Protein AF-A0AAE8ZWA4-F1 (afdb_monomer_lite)

Secondary structure (DSSP, 8-state):
-------SSEEEEEPPHHHHHH--HHHHHHHH--HHHHHHHHTHHHHGGGPEEEEEHHHHHHHHHHHHHHHHHHHHHHHHTT-

Structure (mmCIF, N/CA/C/O backbone):
data_AF-A0AAE8ZWA4-F1
#
_entry.id   AF-A0AAE8ZWA4-F1
#
loop_
_atom_site.group_PDB
_atom_site.id
_atom_site.type_symbol
_atom_site.label_atom_id
_atom_site.label_alt_id
_atom_site.label_comp_id
_atom_site.label_asym_id
_atom_site.label_entity_id
_atom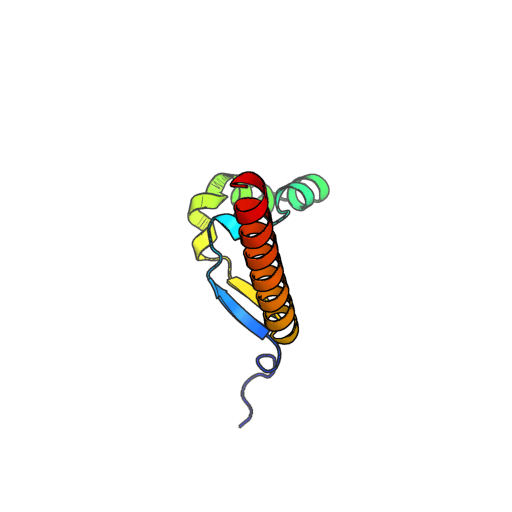_site.label_seq_id
_atom_site.pdbx_PDB_ins_code
_atom_site.Cartn_x
_atom_site.Cartn_y
_atom_site.Cartn_z
_atom_site.occupancy
_atom_site.B_iso_or_equiv
_atom_site.auth_seq_id
_atom_site.auth_comp_id
_atom_site.auth_asym_id
_atom_site.auth_atom_id
_atom_site.pdbx_PDB_model_num
ATOM 1 N N . MET A 1 1 ? -22.339 -12.053 -23.001 1.00 33.47 1 MET A N 1
ATOM 2 C CA . MET A 1 1 ? -22.483 -11.581 -21.606 1.00 33.47 1 MET A CA 1
ATOM 3 C C . MET A 1 1 ? -21.184 -10.899 -21.210 1.00 33.47 1 MET A C 1
ATOM 5 O O . MET A 1 1 ? -20.195 -11.583 -20.995 1.00 33.47 1 MET A O 1
ATOM 9 N N . CYS A 1 2 ? -21.150 -9.567 -21.209 1.00 32.12 2 CYS A N 1
ATOM 10 C CA . CYS A 1 2 ? -19.994 -8.808 -20.732 1.00 32.12 2 CYS A CA 1
ATOM 11 C C . CYS A 1 2 ? -20.136 -8.646 -19.212 1.00 32.12 2 CYS A C 1
ATOM 13 O O . CYS A 1 2 ? -20.877 -7.783 -18.750 1.00 32.12 2 CYS A O 1
ATOM 15 N N . SER A 1 3 ? -19.495 -9.528 -18.441 1.00 41.19 3 SER A N 1
ATOM 16 C CA . SER A 1 3 ? -19.443 -9.431 -16.978 1.00 41.19 3 SER A CA 1
ATOM 17 C C . SER A 1 3 ? -18.548 -8.264 -16.556 1.00 41.19 3 SER A C 1
ATOM 19 O O . SER A 1 3 ? -17.359 -8.274 -16.852 1.00 41.19 3 SER A O 1
ATOM 21 N N . TRP A 1 4 ? -19.138 -7.279 -15.871 1.00 38.41 4 TRP A N 1
ATOM 22 C CA . TRP A 1 4 ? -18.507 -6.296 -14.975 1.00 38.41 4 TRP A CA 1
ATOM 23 C C . TRP A 1 4 ? -17.180 -5.691 -15.470 1.00 38.41 4 TRP A C 1
ATOM 25 O O . TRP A 1 4 ? -16.075 -6.077 -15.089 1.00 38.41 4 TRP A O 1
ATOM 35 N N . GLY A 1 5 ? -17.326 -4.684 -16.331 1.00 50.00 5 GLY A N 1
ATOM 36 C CA . GLY A 1 5 ? -16.247 -3.843 -16.828 1.00 50.00 5 GLY A CA 1
ATOM 37 C C . GLY A 1 5 ? -15.616 -2.967 -15.744 1.00 50.00 5 GLY A C 1
ATOM 38 O O . GLY A 1 5 ? -16.254 -2.073 -15.205 1.00 50.00 5 GLY A O 1
ATOM 39 N N . ASN A 1 6 ? -14.336 -3.219 -15.473 1.00 56.06 6 ASN A N 1
ATOM 40 C CA . ASN A 1 6 ? -13.294 -2.198 -15.264 1.00 56.06 6 ASN A CA 1
ATOM 41 C C . ASN A 1 6 ? -11.867 -2.796 -15.332 1.00 56.06 6 ASN A C 1
ATOM 43 O O . ASN A 1 6 ? -10.904 -2.195 -14.876 1.00 56.06 6 ASN A O 1
ATOM 47 N N . CYS A 1 7 ? -11.703 -3.992 -15.912 1.00 55.88 7 CYS A N 1
ATOM 48 C CA . CYS A 1 7 ? -10.443 -4.756 -15.922 1.00 55.88 7 CYS A CA 1
ATOM 49 C C . CYS A 1 7 ? -9.542 -4.455 -17.145 1.00 55.88 7 CYS A C 1
ATOM 51 O O . CYS A 1 7 ? -8.534 -5.120 -17.382 1.00 55.88 7 CYS A O 1
ATOM 53 N N . LEU A 1 8 ? -9.907 -3.480 -17.983 1.00 64.75 8 LEU A N 1
ATOM 54 C CA . LEU A 1 8 ? -9.203 -3.253 -19.252 1.00 64.75 8 LEU A CA 1
ATOM 55 C C . LEU A 1 8 ? -7.887 -2.481 -19.083 1.00 64.75 8 LEU A C 1
ATOM 57 O O . LEU A 1 8 ? -6.953 -2.723 -19.844 1.00 64.75 8 LEU A O 1
ATOM 61 N N . CYS A 1 9 ? -7.776 -1.625 -18.064 1.00 68.75 9 CYS A N 1
ATOM 62 C CA . CYS A 1 9 ? -6.631 -0.717 -17.910 1.00 68.75 9 CYS A CA 1
ATOM 63 C C . CYS A 1 9 ? -5.856 -0.897 -16.600 1.00 68.75 9 CYS A C 1
ATOM 65 O O . CYS A 1 9 ? -4.847 -0.222 -16.397 1.00 68.75 9 CYS A O 1
ATOM 67 N N . VAL A 1 10 ? -6.308 -1.788 -15.713 1.00 78.00 10 VAL A N 1
ATOM 68 C CA . VAL A 1 10 ? -5.711 -1.994 -14.389 1.00 78.00 10 VAL A CA 1
ATOM 69 C C . VAL A 1 10 ? -5.288 -3.443 -14.176 1.00 78.00 10 VAL A C 1
ATOM 71 O O . VAL A 1 10 ? -5.958 -4.374 -14.622 1.00 78.00 10 VAL A O 1
ATOM 74 N N . ASP A 1 11 ? -4.169 -3.609 -13.483 1.00 80.56 11 ASP A N 1
ATOM 75 C CA . ASP A 1 11 ? -3.688 -4.870 -12.939 1.00 80.56 11 ASP A CA 1
ATOM 76 C C . ASP A 1 11 ? -3.903 -4.864 -11.419 1.00 80.56 11 ASP A C 1
ATOM 78 O O . ASP A 1 11 ? -3.624 -3.867 -10.742 1.00 80.56 11 ASP A O 1
ATOM 82 N N . PHE A 1 12 ? -4.390 -5.988 -10.897 1.00 82.19 12 PHE A N 1
ATOM 83 C CA . PHE A 1 12 ? -4.533 -6.238 -9.466 1.00 82.19 12 PHE A CA 1
ATOM 84 C C . PHE A 1 12 ? -3.398 -7.157 -9.017 1.00 82.19 12 PHE A C 1
ATOM 86 O O . PHE A 1 12 ? -3.249 -8.266 -9.530 1.00 82.19 12 PHE A O 1
ATOM 93 N N . ASN A 1 13 ? -2.595 -6.690 -8.070 1.00 82.19 13 ASN A N 1
ATOM 94 C CA . ASN A 1 13 ? -1.443 -7.406 -7.540 1.00 82.19 13 ASN A CA 1
ATOM 95 C C . ASN A 1 13 ? -1.508 -7.433 -6.012 1.00 82.19 13 ASN A C 1
ATOM 97 O O . ASN A 1 13 ? -2.011 -6.495 -5.394 1.00 82.19 13 ASN A O 1
ATOM 101 N N . ASP A 1 14 ? -0.934 -8.462 -5.398 1.00 83.06 14 ASP A N 1
ATOM 102 C CA . ASP A 1 14 ? -0.753 -8.479 -3.947 1.00 83.06 14 ASP A CA 1
ATOM 103 C C . ASP A 1 14 ? 0.240 -7.388 -3.524 1.00 83.06 14 ASP A C 1
ATOM 105 O O . ASP A 1 14 ? 1.251 -7.141 -4.196 1.00 83.06 14 ASP A O 1
ATOM 109 N N . ALA A 1 15 ? -0.053 -6.703 -2.417 1.00 81.25 15 ALA A N 1
ATOM 110 C CA . ALA A 1 15 ? 0.838 -5.687 -1.875 1.00 81.25 15 ALA A CA 1
ATOM 111 C C . ALA A 1 15 ? 2.070 -6.338 -1.230 1.00 81.25 15 ALA A C 1
ATOM 113 O O . ALA A 1 15 ? 1.958 -7.170 -0.329 1.00 81.25 15 ALA A O 1
ATOM 114 N N . THR A 1 16 ? 3.261 -5.927 -1.667 1.00 81.25 16 THR A N 1
ATOM 115 C CA . THR A 1 16 ? 4.517 -6.351 -1.035 1.00 81.25 16 THR A CA 1
ATOM 116 C C . THR A 1 16 ? 4.814 -5.523 0.213 1.00 81.25 16 THR A C 1
ATOM 118 O O . THR A 1 16 ? 4.263 -4.437 0.396 1.00 81.25 16 THR A O 1
ATOM 121 N N . THR A 1 17 ? 5.730 -5.990 1.065 1.00 76.12 17 THR A N 1
ATOM 122 C CA . THR A 1 17 ? 6.105 -5.275 2.296 1.00 76.12 17 THR A CA 1
ATOM 123 C C . THR A 1 17 ? 6.608 -3.852 2.040 1.00 76.12 17 THR A C 1
ATOM 125 O O . THR A 1 17 ? 6.328 -2.941 2.815 1.00 76.12 17 THR A O 1
ATOM 128 N N . GLU A 1 18 ? 7.303 -3.644 0.924 1.00 74.94 18 GLU A N 1
ATOM 129 C CA . GLU A 1 18 ? 7.799 -2.333 0.496 1.00 74.94 18 GLU A CA 1
ATOM 130 C C . GLU A 1 18 ? 6.651 -1.399 0.088 1.00 74.94 18 GLU A C 1
ATOM 132 O O . GLU A 1 18 ? 6.655 -0.215 0.422 1.00 74.94 18 GLU A O 1
ATOM 137 N N . ASP A 1 19 ? 5.620 -1.938 -0.565 1.00 72.06 19 ASP A N 1
ATOM 138 C CA . ASP A 1 19 ? 4.447 -1.170 -0.990 1.00 72.06 19 ASP A CA 1
ATOM 139 C C . ASP A 1 19 ? 3.597 -0.705 0.187 1.00 72.06 19 ASP A C 1
ATOM 141 O O . ASP A 1 19 ? 2.989 0.363 0.138 1.00 72.06 19 ASP A O 1
ATOM 145 N N . ILE A 1 20 ? 3.587 -1.479 1.272 1.00 70.81 20 ILE A N 1
ATOM 146 C CA . ILE A 1 20 ? 2.888 -1.118 2.504 1.00 70.81 20 ILE A CA 1
ATOM 147 C C . ILE A 1 20 ? 3.440 0.187 3.073 1.00 70.81 20 ILE A C 1
ATOM 149 O O . ILE A 1 20 ? 2.647 0.995 3.552 1.00 70.81 20 ILE A O 1
ATOM 153 N N . LEU A 1 21 ? 4.759 0.409 3.025 1.00 68.44 21 LEU A N 1
ATOM 154 C CA . LEU A 1 21 ? 5.401 1.625 3.541 1.00 68.44 21 LEU A CA 1
ATOM 155 C C . LEU A 1 21 ? 4.977 2.877 2.762 1.00 68.44 21 LEU A C 1
ATOM 157 O O . LEU A 1 21 ? 4.896 3.955 3.342 1.00 68.44 21 LEU A O 1
ATOM 161 N N . LEU A 1 22 ? 4.645 2.724 1.477 1.00 68.06 22 LEU A N 1
ATOM 162 C CA . LEU A 1 22 ? 4.178 3.811 0.613 1.00 68.06 22 LEU A CA 1
ATOM 163 C C . LEU A 1 22 ? 2.733 4.246 0.895 1.00 68.06 22 LEU A C 1
ATOM 165 O O . LEU A 1 22 ? 2.344 5.348 0.505 1.00 68.06 22 LEU A O 1
ATOM 169 N N . VAL A 1 23 ? 1.920 3.417 1.558 1.00 71.19 23 VAL A N 1
ATOM 170 C CA . VAL A 1 23 ? 0.523 3.772 1.837 1.00 71.19 23 VAL A CA 1
ATOM 171 C C . VAL A 1 23 ? 0.455 4.776 2.993 1.00 71.19 23 VAL A C 1
ATOM 173 O O . VAL A 1 23 ? 0.774 4.451 4.138 1.00 71.19 23 VAL A O 1
ATOM 176 N N . LYS A 1 24 ? -0.030 5.990 2.703 1.00 76.62 24 LYS A N 1
ATOM 177 C CA . LYS A 1 24 ? -0.198 7.122 3.638 1.00 76.62 24 LYS A CA 1
ATOM 178 C C . LYS A 1 24 ? -1.386 6.957 4.605 1.00 76.62 24 LYS A C 1
ATOM 180 O O . LYS A 1 24 ? -2.191 7.864 4.793 1.00 76.62 24 LYS A O 1
ATOM 185 N N . ILE A 1 25 ? -1.516 5.786 5.230 1.00 75.56 25 ILE A N 1
ATOM 186 C CA . ILE A 1 25 ? -2.589 5.505 6.205 1.00 75.56 25 ILE A CA 1
ATOM 187 C C . ILE A 1 25 ? -2.445 6.401 7.445 1.00 75.56 25 ILE A C 1
ATOM 189 O O . ILE A 1 25 ? -3.443 6.802 8.035 1.00 75.56 25 ILE A O 1
ATOM 193 N N . GLU A 1 26 ? -1.210 6.750 7.811 1.00 79.31 26 GLU A N 1
ATOM 194 C CA . GLU A 1 26 ? -0.894 7.610 8.958 1.00 79.31 26 GLU A CA 1
ATOM 195 C C . GLU A 1 26 ? -1.494 9.010 8.807 1.00 79.31 26 GLU A C 1
ATOM 197 O O . GLU A 1 26 ? -2.171 9.480 9.720 1.00 79.31 26 GLU A O 1
ATOM 202 N N . GLU A 1 27 ? -1.341 9.628 7.632 1.00 81.00 27 GLU A N 1
ATOM 203 C CA . GLU A 1 27 ? -1.911 10.949 7.332 1.00 81.00 27 GLU A CA 1
ATOM 204 C C . GLU A 1 27 ? -3.443 10.918 7.417 1.00 81.00 27 GLU A C 1
ATOM 206 O O . GLU A 1 27 ? -4.060 11.770 8.054 1.00 81.00 27 GLU A O 1
ATOM 211 N N . VAL A 1 28 ? -4.073 9.889 6.842 1.00 79.69 28 VAL A N 1
ATOM 212 C CA . VAL A 1 28 ? -5.535 9.742 6.877 1.00 79.69 28 VAL A CA 1
ATOM 213 C C . VAL A 1 28 ? -6.033 9.521 8.305 1.00 79.69 28 VAL A C 1
ATOM 215 O O . VAL A 1 28 ? -7.019 10.137 8.709 1.00 79.69 28 VAL A O 1
ATOM 218 N N . ALA A 1 29 ? -5.365 8.674 9.092 1.00 81.69 29 ALA A N 1
ATOM 219 C CA . ALA A 1 29 ? -5.750 8.395 10.474 1.00 81.69 29 ALA A CA 1
ATOM 220 C C . ALA A 1 29 ? -5.617 9.632 11.378 1.00 81.69 29 ALA A C 1
ATOM 222 O O . ALA A 1 29 ? -6.454 9.827 12.259 1.00 81.69 29 ALA A O 1
ATOM 223 N N . GLN A 1 30 ? -4.604 10.472 11.144 1.00 82.38 30 GLN A N 1
ATOM 224 C CA . GLN A 1 30 ? -4.417 11.737 11.858 1.00 82.38 30 GLN A CA 1
ATOM 225 C C . GLN A 1 30 ? -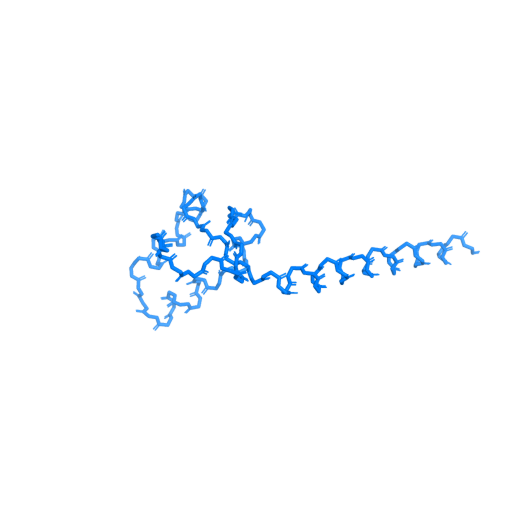5.490 12.767 11.493 1.00 82.38 30 GLN A C 1
ATOM 227 O O . GLN A 1 30 ? -6.037 13.409 12.383 1.00 82.38 30 GLN A O 1
ATOM 232 N N . LEU A 1 31 ? -5.831 12.891 10.206 1.00 85.19 31 LEU A N 1
ATOM 233 C CA . LEU A 1 31 ? -6.815 13.871 9.733 1.00 85.19 31 LEU A CA 1
ATOM 234 C C . LEU A 1 31 ? -8.257 13.496 10.090 1.00 85.19 31 LEU A C 1
ATOM 236 O O . LEU A 1 31 ? -9.063 14.360 10.415 1.00 85.19 31 LEU A O 1
ATOM 240 N N . THR A 1 32 ? -8.596 12.209 10.010 1.00 85.62 32 THR A N 1
ATOM 241 C CA . THR A 1 32 ? -9.977 11.732 10.197 1.00 85.62 32 THR A CA 1
ATOM 242 C C . THR A 1 32 ? -10.263 11.236 11.610 1.00 85.62 32 THR A C 1
ATOM 244 O O . THR A 1 32 ? -11.408 10.919 11.921 1.00 85.62 32 THR A O 1
ATOM 247 N N . CYS A 1 33 ? -9.235 11.112 12.460 1.00 81.31 33 CYS A N 1
ATOM 248 C CA . CYS A 1 33 ? -9.312 10.458 13.771 1.00 81.31 33 CYS A CA 1
ATOM 249 C C . CYS A 1 33 ? -9.942 9.051 13.728 1.00 81.31 33 CYS A C 1
ATOM 251 O O . CYS A 1 33 ? -10.428 8.559 14.748 1.00 81.31 33 CYS A O 1
ATOM 253 N N . SER A 1 34 ? -9.911 8.387 12.568 1.00 84.44 34 SER A N 1
ATOM 254 C CA . SER A 1 34 ? -10.590 7.113 12.337 1.00 84.44 34 SER A CA 1
ATOM 255 C C . SER A 1 34 ? -10.022 5.996 13.214 1.00 84.44 34 SER A C 1
ATOM 257 O O . SER A 1 34 ? -8.828 5.686 13.162 1.00 84.44 34 SER A O 1
ATOM 259 N N . GLU A 1 35 ? -10.893 5.345 13.986 1.00 84.44 35 GLU A N 1
ATOM 260 C CA . GLU A 1 35 ? -10.541 4.182 14.807 1.00 84.44 35 GLU A CA 1
ATOM 261 C C . GLU A 1 35 ? -10.077 3.001 13.944 1.00 84.44 35 GLU A C 1
ATOM 263 O O . GLU A 1 35 ? -9.075 2.356 14.253 1.00 84.44 35 GLU A O 1
ATOM 268 N N . LEU A 1 36 ? -10.720 2.794 12.790 1.00 83.19 36 LEU A N 1
ATOM 269 C CA . LEU A 1 36 ? -10.304 1.795 11.807 1.00 83.19 36 LEU A CA 1
ATOM 270 C C . LEU A 1 36 ? -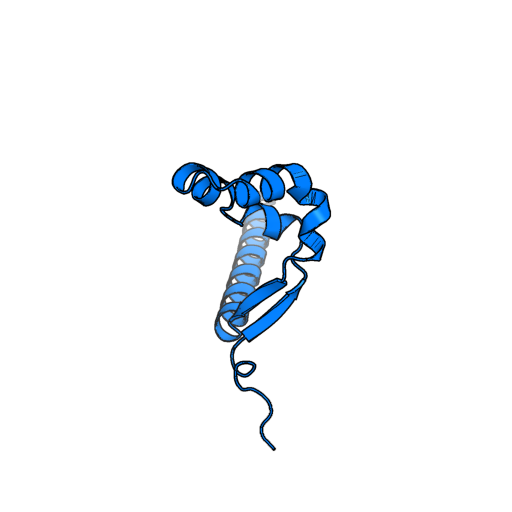8.915 2.111 11.233 1.00 83.19 36 LEU A C 1
ATOM 272 O O . LEU A 1 36 ? -8.097 1.206 11.056 1.00 83.19 36 LEU A O 1
ATOM 276 N N . GLY A 1 37 ? -8.623 3.391 10.980 1.00 80.50 37 GLY A N 1
ATOM 277 C CA . GLY A 1 37 ? -7.298 3.842 10.551 1.00 80.50 37 GLY A CA 1
ATOM 278 C C . GLY A 1 37 ? -6.222 3.511 11.588 1.00 80.50 37 GLY A C 1
ATOM 279 O O . GLY A 1 37 ? -5.200 2.915 11.248 1.00 80.50 37 GLY A O 1
ATOM 280 N N . LYS A 1 38 ? -6.491 3.796 12.869 1.00 82.31 38 LYS A N 1
ATOM 281 C CA . LYS A 1 38 ? -5.593 3.460 13.988 1.00 82.31 38 LYS A CA 1
ATOM 282 C C . LYS A 1 38 ? -5.376 1.950 14.113 1.00 82.31 38 LYS A C 1
ATOM 284 O O . LYS A 1 38 ? -4.234 1.512 14.186 1.00 82.31 38 LYS A O 1
ATOM 289 N N . GLN A 1 39 ? -6.436 1.144 14.042 1.00 83.94 39 GLN A N 1
ATOM 290 C CA . GLN A 1 39 ? -6.327 -0.321 14.082 1.00 83.94 39 GLN A CA 1
ATOM 291 C C . GLN A 1 39 ? -5.545 -0.882 12.887 1.00 83.94 39 GLN A C 1
ATOM 293 O O . GLN A 1 39 ? -4.740 -1.802 13.039 1.00 83.94 39 GLN A O 1
ATOM 298 N N . THR A 1 40 ? -5.740 -0.314 11.696 1.00 81.19 40 THR A N 1
ATOM 299 C CA . THR A 1 40 ? -5.010 -0.719 10.486 1.00 81.19 40 THR A CA 1
ATOM 300 C C . THR A 1 40 ? -3.514 -0.412 10.607 1.00 81.19 40 THR A C 1
ATOM 302 O O . THR A 1 40 ? -2.695 -1.207 10.147 1.00 81.19 40 THR A O 1
ATOM 305 N N . LEU A 1 41 ? -3.142 0.681 11.286 1.00 80.50 41 LEU A N 1
ATOM 306 C CA . LEU A 1 41 ? -1.747 0.990 11.621 1.00 80.50 41 LEU A CA 1
ATOM 307 C C . LEU A 1 41 ? -1.174 0.020 12.657 1.00 80.50 41 LEU A C 1
ATOM 309 O O . LEU A 1 41 ? -0.078 -0.500 12.461 1.00 80.50 41 LEU A O 1
ATOM 313 N N . THR A 1 42 ? -1.920 -0.279 13.722 1.00 81.81 42 THR A N 1
ATOM 314 C CA . THR A 1 42 ? -1.482 -1.209 14.775 1.00 81.81 42 THR A CA 1
ATOM 315 C C . THR A 1 42 ? -1.254 -2.623 14.238 1.00 81.81 42 THR A C 1
ATOM 317 O O . THR A 1 42 ? -0.286 -3.280 14.610 1.00 81.81 42 THR A O 1
ATOM 320 N N . TYR A 1 43 ? -2.106 -3.091 13.322 1.00 79.75 43 TYR A N 1
ATOM 321 C CA . TYR A 1 43 ? -2.038 -4.444 12.760 1.00 79.75 43 TYR A CA 1
ATOM 322 C C . TYR A 1 43 ? -1.540 -4.478 11.313 1.00 79.75 43 TYR A C 1
ATOM 324 O O . TYR A 1 43 ? -1.872 -5.403 10.565 1.00 79.75 43 TYR A O 1
ATOM 332 N N . ARG A 1 44 ? -0.714 -3.505 10.913 1.00 73.00 44 ARG A N 1
ATOM 333 C CA . ARG A 1 44 ? -0.244 -3.333 9.527 1.00 73.00 44 ARG A CA 1
ATOM 334 C C . ARG A 1 44 ? 0.395 -4.607 8.966 1.00 73.00 44 ARG A C 1
ATOM 336 O O . ARG A 1 44 ? 0.035 -5.049 7.879 1.00 73.00 44 ARG A O 1
ATOM 343 N N . GLN A 1 45 ? 1.234 -5.280 9.756 1.00 71.62 45 GLN A N 1
ATOM 344 C CA . GLN A 1 45 ? 1.865 -6.554 9.379 1.00 71.62 45 GLN A CA 1
ATOM 345 C C . GLN A 1 45 ? 0.906 -7.746 9.280 1.00 71.62 45 GLN A C 1
ATOM 347 O O . GLN A 1 45 ? 1.267 -8.751 8.690 1.00 71.62 45 GLN A O 1
ATOM 352 N N . LYS A 1 46 ? -0.312 -7.688 9.819 1.00 76.81 46 LYS A N 1
ATOM 353 C CA . LYS A 1 46 ? -1.282 -8.796 9.722 1.00 76.81 46 LYS A CA 1
ATOM 354 C C . LYS A 1 46 ? -2.357 -8.528 8.671 1.00 76.81 46 LYS A C 1
ATOM 356 O O . LYS A 1 46 ? -2.830 -9.454 8.025 1.00 76.81 46 LYS A O 1
ATOM 361 N N . GLN A 1 47 ? -2.723 -7.262 8.479 1.00 72.94 47 GLN A N 1
ATOM 362 C CA . GLN A 1 47 ? -3.755 -6.853 7.524 1.00 72.94 47 GLN A CA 1
ATOM 363 C C . GLN A 1 47 ? -3.212 -6.646 6.103 1.00 72.94 47 GLN A C 1
ATOM 365 O O . GLN A 1 47 ? -4.004 -6.584 5.169 1.00 72.94 47 GLN A O 1
ATOM 370 N N . HIS A 1 48 ? -1.888 -6.588 5.913 1.00 72.56 48 HIS A N 1
ATOM 371 C CA . HIS A 1 48 ? -1.288 -6.368 4.594 1.00 72.56 48 HIS A CA 1
ATOM 372 C C . HIS A 1 48 ? -1.679 -7.389 3.525 1.00 72.56 48 HIS A C 1
ATOM 374 O O . HIS A 1 48 ? -1.834 -7.018 2.370 1.00 72.56 48 HIS A O 1
ATOM 380 N N . GLN A 1 49 ? -1.922 -8.643 3.914 1.00 77.31 49 GLN A N 1
ATOM 381 C CA . GLN A 1 49 ? -2.374 -9.698 2.999 1.00 77.31 49 GLN A CA 1
ATOM 382 C C . GLN A 1 49 ? -3.747 -9.410 2.378 1.00 77.31 49 GLN A C 1
ATOM 384 O O . GLN A 1 49 ? -4.129 -10.043 1.403 1.00 77.31 49 GLN A O 1
ATOM 389 N N . LYS A 1 50 ? -4.507 -8.469 2.948 1.00 80.38 50 LYS A N 1
ATOM 390 C CA . LYS A 1 50 ? -5.811 -8.044 2.429 1.00 80.38 50 LYS A CA 1
ATOM 391 C C . LYS A 1 50 ? -5.718 -6.801 1.545 1.00 80.38 50 LYS A C 1
ATOM 393 O O . LYS A 1 50 ? -6.736 -6.358 1.021 1.00 80.38 50 LYS A O 1
ATOM 398 N N . ILE A 1 51 ? -4.533 -6.205 1.417 1.00 81.69 51 ILE A N 1
ATOM 399 C CA . ILE A 1 51 ? -4.322 -4.997 0.625 1.00 81.69 51 ILE A CA 1
ATOM 400 C C . ILE A 1 51 ? -4.008 -5.416 -0.808 1.00 81.69 51 ILE A C 1
ATOM 402 O O . ILE A 1 51 ? -2.982 -6.039 -1.076 1.00 81.69 51 ILE A O 1
ATOM 406 N N . ILE A 1 52 ? -4.886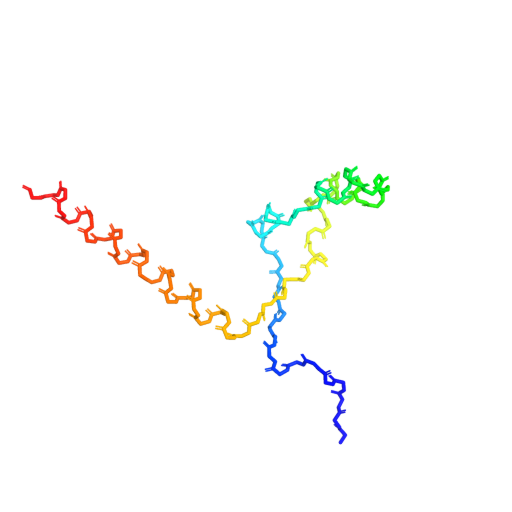 -5.029 -1.730 1.00 83.00 52 ILE A N 1
ATOM 407 C CA . ILE A 1 52 ? -4.681 -5.230 -3.162 1.00 83.00 52 ILE A CA 1
ATOM 408 C C . ILE A 1 52 ? -4.076 -3.955 -3.732 1.00 83.00 52 ILE A C 1
ATOM 410 O O . ILE A 1 52 ? -4.648 -2.867 -3.642 1.00 83.00 52 ILE A O 1
ATOM 414 N N . LYS A 1 53 ? -2.909 -4.100 -4.342 1.00 83.75 53 LYS A N 1
ATOM 415 C CA . LYS A 1 53 ? -2.255 -3.042 -5.087 1.00 83.75 53 LYS A CA 1
ATOM 416 C C . LYS A 1 53 ? -2.875 -2.957 -6.473 1.00 83.75 53 LYS A C 1
ATOM 418 O O . LYS A 1 53 ? -2.848 -3.920 -7.237 1.00 83.75 53 LYS A O 1
ATOM 423 N N . VAL A 1 54 ? -3.407 -1.786 -6.799 1.00 83.00 54 VAL A N 1
ATOM 424 C CA . VAL A 1 54 ? -3.970 -1.504 -8.120 1.00 83.00 54 VAL A CA 1
ATOM 425 C C . VAL A 1 54 ? -2.959 -0.695 -8.916 1.00 83.00 54 VAL A C 1
ATOM 427 O O . VAL A 1 54 ? -2.518 0.365 -8.474 1.00 83.00 54 VAL A O 1
ATOM 430 N N . PHE A 1 55 ? -2.594 -1.189 -10.096 1.00 79.50 55 PHE A N 1
ATOM 431 C CA . PHE A 1 55 ? -1.717 -0.484 -11.024 1.00 79.50 55 PHE A CA 1
ATOM 432 C C . PHE A 1 55 ? -2.399 -0.237 -12.353 1.00 79.50 55 PHE A C 1
ATOM 434 O O . PHE A 1 55 ? -2.964 -1.152 -12.939 1.00 79.50 55 PHE A O 1
ATOM 441 N N . LEU A 1 56 ? -2.252 0.972 -12.886 1.00 83.31 56 LEU A N 1
ATOM 442 C CA . LEU A 1 56 ? -2.587 1.241 -14.280 1.00 83.31 56 LEU A CA 1
ATOM 443 C C . LEU A 1 56 ? -1.532 0.594 -15.191 1.00 83.31 56 LEU A C 1
ATOM 445 O O . LEU A 1 56 ? -0.326 0.766 -14.978 1.00 83.31 56 LEU A O 1
ATOM 449 N N . ARG A 1 57 ? -1.975 -0.146 -16.214 1.00 77.81 57 ARG A N 1
ATOM 450 C CA . ARG A 1 57 ? -1.089 -0.889 -17.132 1.00 77.81 57 ARG A CA 1
ATOM 451 C C . ARG A 1 57 ? -0.108 0.022 -17.861 1.00 77.81 57 ARG A C 1
ATOM 453 O O . ARG A 1 57 ? 1.070 -0.315 -17.963 1.00 77.81 57 ARG A O 1
ATOM 460 N N . ASP A 1 58 ? -0.566 1.194 -18.281 1.00 77.06 58 ASP A N 1
ATOM 461 C CA . ASP A 1 58 ? 0.278 2.174 -18.973 1.00 77.06 58 ASP A CA 1
ATOM 462 C C . ASP A 1 58 ? 1.402 2.687 -18.062 1.00 77.06 58 ASP A C 1
ATOM 464 O O . ASP A 1 58 ? 2.551 2.832 -18.480 1.00 77.06 58 ASP A O 1
ATOM 468 N N . TYR A 1 59 ? 1.109 2.841 -16.769 1.00 77.75 59 TYR A N 1
ATOM 469 C CA . TYR A 1 59 ? 2.086 3.246 -15.758 1.00 77.75 59 TYR A CA 1
ATOM 470 C C . TYR A 1 59 ? 3.145 2.175 -15.492 1.00 77.75 59 TYR A C 1
ATOM 472 O O . TYR A 1 59 ? 4.307 2.4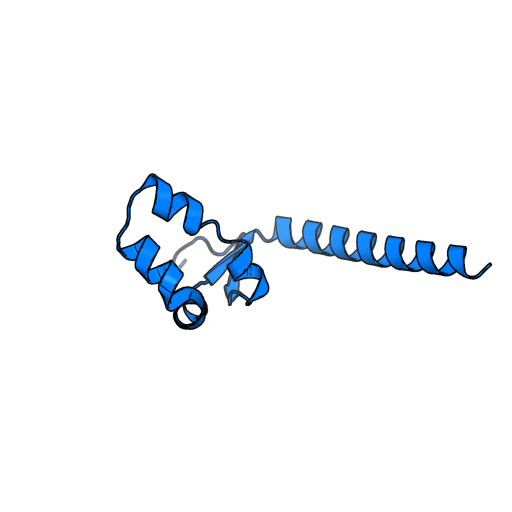87 -15.228 1.00 77.75 59 TYR A O 1
ATOM 480 N N . LYS A 1 60 ? 2.765 0.898 -15.580 1.00 72.69 60 LYS A N 1
ATOM 481 C CA . LYS A 1 60 ? 3.683 -0.229 -15.383 1.00 72.69 60 LYS A CA 1
ATOM 482 C C . LYS A 1 60 ? 4.799 -0.233 -16.427 1.00 72.69 60 LYS A C 1
ATOM 484 O O . LYS A 1 60 ? 5.938 -0.533 -16.077 1.00 72.69 60 LYS A O 1
ATOM 489 N N . ARG A 1 61 ? 4.501 0.143 -17.678 1.00 75.50 61 ARG A N 1
ATOM 490 C CA . ARG A 1 61 ? 5.508 0.261 -18.745 1.00 75.50 61 ARG A CA 1
ATOM 491 C C . ARG A 1 61 ? 6.547 1.333 -18.407 1.00 75.50 61 ARG A C 1
ATOM 493 O O . ARG A 1 61 ? 7.732 1.015 -18.344 1.00 75.50 61 ARG A O 1
ATOM 500 N N . VAL A 1 62 ? 6.092 2.544 -18.086 1.00 79.88 62 VAL A N 1
ATOM 501 C CA . VAL A 1 62 ? 6.969 3.673 -17.724 1.00 79.88 62 VAL A CA 1
ATOM 502 C C . VAL A 1 62 ? 7.824 3.341 -16.497 1.00 79.88 62 VAL A C 1
ATOM 504 O O . VAL A 1 62 ? 9.018 3.626 -16.457 1.00 79.88 62 VAL A O 1
ATOM 507 N N . PHE A 1 63 ? 7.247 2.670 -15.498 1.00 77.06 63 PHE A N 1
ATOM 508 C CA . PHE A 1 63 ? 7.980 2.284 -14.292 1.00 77.06 63 PHE A CA 1
ATOM 509 C C . PHE A 1 63 ? 9.091 1.258 -14.568 1.00 77.06 63 PHE A C 1
ATOM 511 O O . PHE A 1 63 ? 10.160 1.305 -13.953 1.00 77.06 63 PHE A O 1
ATOM 518 N N . VAL A 1 64 ? 8.860 0.325 -15.498 1.00 81.06 64 VAL A N 1
ATOM 519 C CA . VAL A 1 64 ? 9.875 -0.649 -15.929 1.00 81.06 64 VAL A CA 1
ATOM 520 C C . VAL A 1 64 ? 10.991 0.037 -16.716 1.00 81.06 64 VAL A C 1
ATOM 522 O O . VAL A 1 64 ? 12.158 -0.285 -16.493 1.00 81.06 64 VAL A O 1
ATOM 525 N N . GLU A 1 65 ? 10.654 0.982 -17.592 1.00 78.50 65 GLU A N 1
ATOM 526 C CA . GLU A 1 65 ? 11.627 1.786 -18.344 1.00 78.50 65 GLU A CA 1
ATOM 527 C C . GLU A 1 65 ? 12.527 2.585 -17.393 1.00 78.50 65 GLU A C 1
ATOM 529 O O . GLU A 1 65 ? 13.743 2.399 -17.410 1.00 78.50 65 GLU A O 1
ATOM 534 N N . GLN A 1 66 ? 11.952 3.317 -16.436 1.00 76.31 66 GLN A N 1
ATOM 535 C CA . GLN A 1 66 ? 12.722 4.059 -15.428 1.00 76.31 66 GLN A CA 1
ATOM 536 C C . GLN A 1 66 ? 13.599 3.155 -14.546 1.00 76.31 66 GLN A C 1
ATOM 538 O O . GLN A 1 66 ? 14.714 3.526 -14.174 1.00 76.31 66 GLN A O 1
ATOM 543 N N . LYS A 1 67 ? 13.127 1.950 -14.187 1.00 77.38 67 LYS A N 1
ATOM 544 C CA . LYS A 1 67 ? 13.947 0.981 -13.438 1.00 77.38 67 LYS A CA 1
ATOM 545 C C . LYS A 1 67 ? 15.137 0.478 -14.259 1.00 77.38 67 LYS A C 1
ATOM 547 O O . LYS A 1 67 ? 16.198 0.246 -13.679 1.00 77.38 67 LYS A O 1
ATOM 552 N N . LYS A 1 68 ? 14.972 0.292 -15.573 1.00 74.75 68 LYS A N 1
ATOM 553 C CA . LYS A 1 68 ? 16.067 -0.093 -16.475 1.00 74.75 68 LYS A CA 1
ATOM 554 C C . LYS A 1 68 ? 17.075 1.041 -16.630 1.00 74.75 68 LYS A C 1
ATOM 556 O O . LYS A 1 68 ? 18.260 0.795 -16.441 1.00 74.75 68 LYS A O 1
ATOM 561 N N . GLU A 1 69 ? 16.610 2.265 -16.858 1.00 76.44 69 GLU A N 1
ATOM 562 C CA . GLU A 1 69 ? 17.469 3.453 -16.953 1.00 76.44 69 GLU A CA 1
ATOM 563 C C . GLU A 1 69 ? 18.273 3.679 -15.667 1.00 76.44 69 GLU A C 1
ATOM 565 O O . GLU A 1 69 ? 19.486 3.865 -15.722 1.00 76.44 69 GLU A O 1
ATOM 570 N N . LYS A 1 70 ? 17.640 3.558 -14.490 1.00 72.88 70 LYS A N 1
ATOM 571 C CA . LYS A 1 70 ? 18.348 3.646 -13.202 1.00 72.88 70 LYS A CA 1
ATOM 572 C C . LYS A 1 70 ? 19.401 2.555 -13.028 1.00 72.88 70 LYS A C 1
ATOM 574 O O . LYS A 1 70 ? 20.488 2.841 -12.526 1.00 72.88 70 LYS A O 1
ATOM 579 N N . LYS A 1 71 ? 19.102 1.310 -13.414 1.00 72.31 71 LYS A N 1
ATOM 580 C CA . LYS A 1 71 ? 20.083 0.215 -13.350 1.00 72.31 71 LYS A CA 1
ATOM 581 C C . LYS A 1 71 ? 21.263 0.457 -14.285 1.00 72.31 71 LYS A C 1
ATOM 583 O O . LYS A 1 71 ? 22.392 0.208 -13.880 1.00 72.31 71 LYS A O 1
ATOM 588 N N . GLU A 1 72 ? 21.015 0.959 -15.488 1.00 72.06 72 GLU A N 1
ATOM 589 C CA . GLU A 1 72 ? 22.080 1.210 -16.458 1.00 72.06 72 GLU A CA 1
ATOM 590 C C . GLU A 1 72 ? 22.955 2.401 -16.047 1.00 72.06 72 GLU A C 1
ATOM 592 O O . GLU A 1 72 ? 24.177 2.284 -16.042 1.00 72.06 72 GLU A O 1
ATOM 597 N N . ALA A 1 73 ? 22.359 3.488 -15.548 1.00 68.75 73 ALA A N 1
ATOM 598 C CA . ALA A 1 73 ? 23.104 4.611 -14.972 1.00 68.75 73 ALA A CA 1
ATOM 599 C C . ALA A 1 73 ? 23.981 4.185 -13.778 1.00 68.75 73 ALA A C 1
ATOM 601 O O . ALA A 1 73 ? 25.101 4.666 -13.616 1.00 68.75 73 ALA A O 1
ATOM 602 N N . SER A 1 74 ? 23.498 3.237 -12.967 1.00 70.62 74 SER A N 1
ATOM 603 C CA . SER A 1 74 ? 24.260 2.688 -11.837 1.00 70.62 74 SER A CA 1
ATOM 604 C C . SER A 1 74 ? 25.456 1.841 -12.287 1.00 70.62 74 SER A C 1
ATOM 606 O O . SER A 1 74 ? 26.482 1.839 -11.614 1.00 70.62 74 SER A O 1
ATOM 608 N N . ARG A 1 75 ? 25.347 1.127 -13.418 1.00 68.62 75 ARG A N 1
ATOM 609 C CA . ARG A 1 75 ? 26.445 0.323 -13.985 1.00 68.62 75 ARG A CA 1
ATOM 610 C C . ARG A 1 75 ? 27.519 1.205 -14.617 1.00 68.62 75 ARG A C 1
ATOM 612 O O . ARG A 1 75 ? 28.690 1.037 -14.305 1.00 68.62 75 ARG A O 1
ATOM 619 N N . VAL A 1 76 ? 27.117 2.200 -15.409 1.00 67.81 76 VAL A N 1
ATOM 620 C CA . VAL A 1 76 ? 28.051 3.147 -16.046 1.00 67.81 76 VAL A CA 1
ATOM 621 C C . VAL A 1 76 ? 28.837 3.958 -15.004 1.00 67.81 76 VAL A C 1
ATOM 623 O O . VAL A 1 76 ? 30.026 4.205 -15.187 1.00 67.81 76 VAL A O 1
ATOM 626 N N . GLY A 1 77 ? 28.215 4.318 -13.874 1.00 59.53 77 GLY A N 1
ATOM 627 C CA . GLY A 1 77 ? 28.905 5.001 -12.773 1.00 59.53 77 GLY A CA 1
ATOM 628 C C . GLY A 1 77 ? 29.944 4.141 -12.035 1.00 59.53 77 GLY A C 1
ATOM 629 O O . GLY A 1 77 ? 30.919 4.681 -11.519 1.00 59.53 77 GLY A O 1
ATOM 630 N N . GLN A 1 78 ? 29.776 2.813 -12.006 1.00 57.22 78 GLN A N 1
ATOM 631 C CA . GLN A 1 78 ? 30.743 1.894 -11.388 1.00 57.22 78 GLN A CA 1
ATOM 632 C C . GLN A 1 78 ? 31.959 1.630 -12.282 1.00 57.22 78 GLN A C 1
ATOM 634 O O . GLN A 1 78 ? 33.066 1.479 -11.766 1.00 57.22 78 GLN A O 1
ATOM 639 N N . ASP A 1 79 ? 31.779 1.633 -13.604 1.00 56.69 79 ASP A N 1
ATOM 640 C CA . ASP A 1 79 ? 32.886 1.457 -14.550 1.00 56.69 79 ASP A CA 1
ATOM 641 C C . ASP A 1 79 ? 33.806 2.691 -14.601 1.00 56.69 79 ASP A C 1
ATOM 643 O O . ASP A 1 79 ? 35.011 2.541 -14.782 1.00 56.69 79 ASP A O 1
ATOM 647 N N . GLN A 1 80 ? 33.286 3.898 -14.339 1.00 53.66 80 GLN A N 1
ATOM 648 C CA . GLN A 1 80 ? 34.098 5.124 -14.259 1.00 53.66 80 GLN A CA 1
ATOM 649 C C . GLN A 1 80 ? 34.920 5.255 -12.967 1.00 53.66 80 GLN A C 1
ATOM 651 O O . GLN A 1 80 ? 35.948 5.922 -12.975 1.00 53.66 80 GLN A O 1
ATOM 656 N N . GLN A 1 81 ? 34.510 4.622 -11.862 1.00 49.34 81 GLN A N 1
ATOM 657 C CA . GLN A 1 81 ? 35.270 4.621 -10.599 1.00 49.34 81 GLN A CA 1
ATOM 658 C C . GLN A 1 81 ? 36.391 3.569 -10.554 1.00 49.34 81 GLN A C 1
ATOM 660 O O . GLN A 1 81 ? 37.125 3.502 -9.567 1.00 49.34 81 GLN A O 1
ATOM 665 N N . ARG A 1 82 ? 36.512 2.727 -11.589 1.00 49.44 82 ARG A N 1
ATOM 666 C CA . ARG A 1 82 ? 37.508 1.646 -11.674 1.00 49.44 82 ARG A CA 1
ATOM 667 C C . A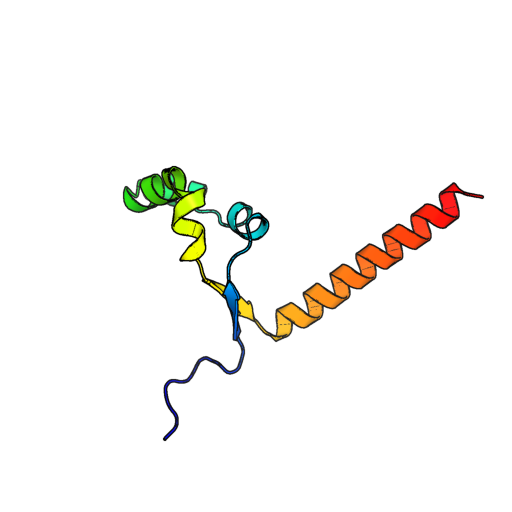RG A 1 82 ? 38.649 1.924 -12.666 1.00 49.44 82 ARG A C 1
ATOM 669 O O . ARG A 1 82 ? 39.551 1.094 -12.770 1.00 49.44 82 ARG A O 1
ATOM 676 N N . THR A 1 83 ? 38.600 3.059 -13.361 1.00 48.25 83 THR A N 1
ATOM 677 C CA . THR A 1 83 ? 39.689 3.660 -14.160 1.00 48.25 83 THR A CA 1
ATOM 678 C C . THR A 1 83 ? 40.364 4.770 -13.382 1.00 48.25 83 THR A C 1
ATOM 680 O O . THR A 1 83 ? 41.610 4.829 -13.437 1.00 48.25 83 THR A O 1
#

Radius of gyration: 18.95 Å; chains: 1; bounding box: 62×26×36 Å

Foldseek 3Di:
DDPDDDPPFKDKDQQDPVNLVVDVLVVVCVVVVDPVSVVCVVCVVPCSRVDIDIDGPVVVVVVVVVVVVVVVVVVVVVVVVVD

Sequence (83 aa):
MCSWGNCLCVDFNDATTEDILLVKIEEVAQLTCSELGKQTLTYRQKQHQKIIKVFLRDYKRVFVEQKKEKKEASRVGQDQQRT

Organism: Caenorhabditis briggsae (NCBI:txid6238)

pLDDT: mean 72.64, std 12.29, range [32.12, 85.62]